Protein AF-A0A359CFC6-F1 (afdb_monomer_lite)

Structure (mmCIF, N/CA/C/O backbone):
data_AF-A0A359CFC6-F1
#
_entry.id   AF-A0A359CFC6-F1
#
loop_
_atom_site.group_PDB
_atom_site.id
_atom_site.type_symbol
_atom_site.label_atom_id
_atom_site.label_alt_id
_atom_site.label_comp_id
_atom_site.label_asym_id
_atom_site.label_entity_id
_atom_site.label_seq_id
_atom_site.pdbx_PDB_ins_code
_atom_site.Cartn_x
_atom_site.Cartn_y
_atom_site.Cartn_z
_atom_site.occupancy
_atom_site.B_iso_or_equiv
_atom_site.auth_seq_id
_atom_site.auth_comp_id
_atom_site.auth_asym_id
_atom_site.auth_atom_id
_atom_site.pdbx_PDB_model_num
ATOM 1 N N . MET A 1 1 ? 17.696 14.155 5.094 1.00 38.44 1 MET A N 1
ATOM 2 C CA . MET A 1 1 ? 17.220 12.824 5.531 1.00 38.44 1 MET A CA 1
ATOM 3 C C . MET A 1 1 ? 16.757 12.054 4.301 1.00 38.44 1 MET A C 1
ATOM 5 O O . MET A 1 1 ? 15.779 12.463 3.687 1.00 38.44 1 MET A O 1
ATOM 9 N N . ALA A 1 2 ? 17.478 11.016 3.872 1.00 39.12 2 ALA A N 1
ATOM 10 C CA . ALA A 1 2 ? 17.031 10.180 2.757 1.00 39.12 2 ALA A CA 1
ATOM 11 C C . ALA A 1 2 ? 15.830 9.342 3.222 1.00 39.12 2 ALA A C 1
ATOM 13 O O . ALA A 1 2 ? 15.972 8.519 4.126 1.00 39.12 2 ALA A O 1
ATOM 14 N N . LYS A 1 3 ? 14.641 9.568 2.648 1.00 55.25 3 LYS A N 1
ATOM 15 C CA . LYS A 1 3 ? 13.479 8.706 2.898 1.00 55.25 3 LYS A CA 1
ATOM 16 C C . LYS A 1 3 ? 13.814 7.314 2.354 1.00 55.25 3 LYS A C 1
ATOM 18 O O . LYS A 1 3 ? 13.978 7.154 1.146 1.00 55.25 3 LYS A O 1
ATOM 23 N N . LYS A 1 4 ? 13.977 6.324 3.237 1.00 61.53 4 LYS A N 1
ATOM 24 C CA . LYS A 1 4 ? 14.148 4.925 2.825 1.00 61.53 4 LYS A CA 1
ATOM 25 C C . LYS A 1 4 ? 12.874 4.481 2.100 1.00 61.53 4 LYS A C 1
ATOM 27 O O . LYS A 1 4 ? 11.773 4.795 2.549 1.00 61.53 4 LYS A O 1
ATOM 32 N N . ARG A 1 5 ? 13.019 3.780 0.972 1.00 74.75 5 ARG A N 1
ATOM 33 C CA . ARG A 1 5 ? 11.877 3.183 0.269 1.00 74.75 5 ARG A CA 1
ATOM 34 C C . ARG A 1 5 ? 11.269 2.102 1.162 1.00 74.75 5 ARG A C 1
ATOM 36 O O . ARG A 1 5 ? 11.999 1.241 1.645 1.00 74.75 5 ARG A O 1
ATOM 43 N N . SER A 1 6 ? 9.959 2.151 1.373 1.00 80.12 6 SER A N 1
ATOM 44 C CA . SER A 1 6 ? 9.217 1.149 2.138 1.00 80.12 6 SER A CA 1
ATOM 45 C C . SER A 1 6 ? 7.885 0.883 1.453 1.00 80.12 6 SER A C 1
ATOM 47 O O . SER A 1 6 ? 7.224 1.810 0.993 1.00 80.12 6 SER A O 1
ATOM 49 N N . LEU A 1 7 ? 7.505 -0.389 1.393 1.00 88.19 7 LEU A N 1
ATOM 50 C CA . LEU A 1 7 ? 6.186 -0.849 0.963 1.00 88.19 7 LEU A CA 1
ATOM 51 C C . LEU A 1 7 ? 5.548 -1.685 2.078 1.00 88.19 7 LEU A C 1
ATOM 53 O O . LEU A 1 7 ? 4.936 -2.713 1.818 1.00 88.19 7 LEU A O 1
ATOM 57 N N . THR A 1 8 ? 5.717 -1.263 3.328 1.00 91.75 8 THR A N 1
ATOM 58 C CA . THR A 1 8 ? 5.076 -1.893 4.485 1.00 91.75 8 THR A CA 1
ATOM 59 C C . THR A 1 8 ? 4.255 -0.847 5.216 1.00 91.75 8 THR A C 1
ATOM 61 O O . THR A 1 8 ? 4.782 0.203 5.583 1.00 91.75 8 THR A O 1
ATOM 64 N N . LEU A 1 9 ? 2.976 -1.140 5.435 1.00 90.06 9 LEU A N 1
ATOM 65 C CA . LEU A 1 9 ? 2.064 -0.289 6.194 1.00 90.06 9 LEU A CA 1
ATOM 66 C C . LEU A 1 9 ? 1.480 -1.090 7.349 1.00 90.06 9 LEU A C 1
ATOM 68 O O . LEU A 1 9 ? 0.932 -2.168 7.142 1.00 90.06 9 LEU A O 1
ATOM 72 N N . LYS A 1 10 ? 1.598 -0.561 8.566 1.00 91.31 10 LYS A N 1
ATOM 73 C CA . LYS A 1 10 ? 0.965 -1.124 9.758 1.00 91.31 10 LYS A CA 1
ATOM 74 C C . LYS A 1 10 ? -0.173 -0.204 10.179 1.00 91.31 10 LYS A C 1
ATOM 76 O O . LYS A 1 10 ? 0.070 0.950 10.511 1.00 91.31 10 LYS A O 1
ATOM 81 N N . VAL A 1 11 ? -1.393 -0.723 10.173 1.00 90.62 11 VAL A N 1
ATOM 82 C CA . VAL A 1 11 ? -2.602 -0.001 10.567 1.00 90.62 11 VAL A CA 1
ATOM 83 C C . VAL A 1 11 ? -3.001 -0.445 11.966 1.00 90.62 11 VAL A C 1
ATOM 85 O O . VAL A 1 11 ? -3.146 -1.637 12.240 1.00 90.62 11 VAL A O 1
ATOM 88 N N . THR A 1 12 ? -3.178 0.520 12.860 1.00 90.38 12 THR A N 1
ATOM 89 C CA . THR A 1 12 ? -3.739 0.338 14.201 1.00 90.38 12 THR A CA 1
ATOM 90 C C . THR A 1 12 ? -5.089 1.031 14.256 1.00 90.38 12 THR A C 1
ATOM 92 O O . THR A 1 12 ? -5.198 2.182 13.841 1.00 90.38 12 THR A O 1
ATOM 95 N N . LYS A 1 13 ? -6.098 0.360 14.807 1.00 87.50 13 LYS A N 1
ATOM 96 C CA . LYS A 1 13 ? -7.433 0.926 14.999 1.00 87.50 13 LYS A CA 1
ATOM 97 C C . LYS A 1 13 ? -7.869 0.695 16.435 1.00 87.50 13 LYS A C 1
ATOM 99 O O . LYS A 1 13 ? -7.719 -0.415 16.945 1.00 87.50 13 LYS A O 1
ATOM 104 N N . THR A 1 14 ? -8.404 1.731 17.068 1.00 88.00 14 THR A N 1
ATOM 105 C CA . THR A 1 14 ? -8.967 1.654 18.416 1.00 88.00 14 THR A CA 1
ATOM 106 C C . THR A 1 14 ? -10.446 2.031 18.404 1.00 88.00 14 THR A C 1
ATOM 108 O O . THR A 1 14 ? -10.882 2.871 17.617 1.00 88.00 14 THR A O 1
ATOM 111 N N . LEU A 1 15 ? -11.230 1.381 19.260 1.00 86.31 15 LEU A N 1
ATOM 112 C CA . LEU A 1 15 ? -12.640 1.651 19.516 1.00 86.31 15 LEU A CA 1
ATOM 113 C C . LEU A 1 15 ? -12.786 1.872 21.019 1.00 86.31 15 LEU A C 1
ATOM 115 O O . LEU A 1 15 ? -12.473 0.987 21.807 1.00 86.31 15 LEU A O 1
ATOM 119 N N . SER A 1 16 ? -13.212 3.069 21.422 1.00 90.06 16 SER A N 1
ATOM 120 C CA . SER A 1 16 ? -13.353 3.438 22.842 1.00 90.06 16 SER A CA 1
ATOM 121 C C . SER A 1 16 ? -12.080 3.248 23.687 1.00 90.06 16 SER A C 1
ATOM 123 O O . SER A 1 16 ? -12.161 3.018 24.887 1.00 90.06 16 SER A O 1
ATOM 125 N N . GLY A 1 17 ? -10.901 3.370 23.069 1.00 87.12 17 GLY A N 1
ATOM 126 C CA . GLY A 1 17 ? -9.602 3.199 23.732 1.00 87.12 17 GLY A CA 1
ATOM 127 C C . GLY A 1 17 ? -9.027 1.783 23.647 1.00 87.12 17 GLY A C 1
ATOM 128 O O . GLY A 1 17 ? -7.814 1.632 23.766 1.00 87.12 17 GLY A O 1
ATOM 129 N N . ASP A 1 18 ? -9.849 0.782 23.333 1.00 89.81 18 ASP A N 1
ATOM 130 C CA . ASP A 1 18 ? -9.405 -0.597 23.144 1.00 89.81 18 ASP A CA 1
ATOM 131 C C . ASP A 1 18 ? -9.032 -0.866 21.687 1.00 89.81 18 ASP A C 1
ATOM 133 O O . ASP A 1 18 ? -9.590 -0.281 20.759 1.00 89.81 18 ASP A O 1
ATOM 137 N N . MET A 1 19 ? -8.076 -1.765 21.458 1.00 91.25 19 MET A N 1
ATOM 138 C CA . MET A 1 19 ? -7.699 -2.167 20.106 1.00 91.25 19 MET A CA 1
ATOM 139 C C . MET A 1 19 ? -8.850 -2.925 19.441 1.00 91.25 19 MET A C 1
ATOM 141 O O . MET A 1 19 ? -9.362 -3.899 19.991 1.00 91.25 19 MET A O 1
ATOM 145 N N . ALA A 1 20 ? -9.245 -2.481 18.249 1.00 90.94 20 ALA A N 1
ATOM 146 C CA . ALA A 1 20 ? -10.283 -3.144 17.477 1.00 90.94 20 ALA A CA 1
ATOM 147 C C . ALA A 1 20 ? -9.850 -4.574 17.116 1.00 90.94 20 ALA A C 1
ATOM 149 O O . ALA A 1 20 ? -8.681 -4.824 16.809 1.00 90.94 20 ALA A O 1
ATOM 150 N N . GLU A 1 21 ? -10.799 -5.507 17.112 1.00 92.69 21 GLU A N 1
ATOM 151 C CA . GLU A 1 21 ? -10.531 -6.896 16.747 1.00 92.69 21 GLU A CA 1
ATOM 152 C C . GLU A 1 21 ? -9.915 -6.996 15.342 1.00 92.69 21 GLU A C 1
ATOM 154 O O . GLU A 1 21 ? -10.342 -6.335 14.392 1.00 92.69 21 GLU A O 1
ATOM 159 N N . GLY A 1 22 ? -8.878 -7.826 15.213 1.00 90.81 22 GLY A N 1
ATOM 160 C CA . GLY A 1 22 ? -8.160 -8.012 13.957 1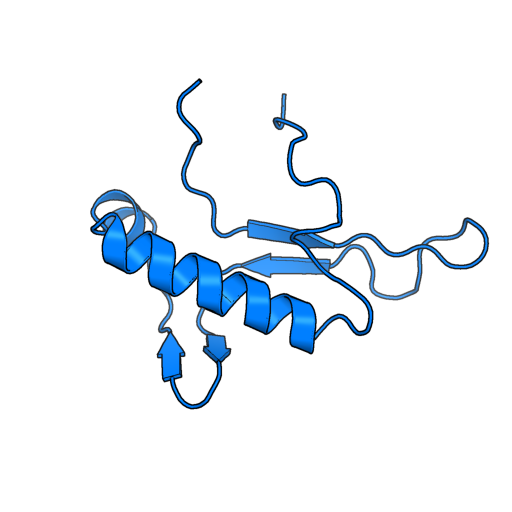.00 90.81 22 GLY A CA 1
ATOM 161 C C . GLY A 1 22 ? -7.157 -6.907 13.621 1.00 90.81 22 GLY A C 1
ATOM 162 O O . GLY A 1 22 ? -6.655 -6.917 12.499 1.00 90.81 22 GLY A O 1
ATOM 163 N N . TYR A 1 23 ? -6.853 -5.994 14.553 1.00 92.44 23 TYR A N 1
ATOM 164 C CA . TYR A 1 23 ? -5.756 -5.023 14.465 1.00 92.44 23 TYR A CA 1
ATOM 165 C C . TYR A 1 23 ? -4.658 -5.333 15.506 1.00 92.44 23 TYR A C 1
ATOM 167 O O . TYR A 1 23 ? -4.949 -5.959 16.523 1.00 92.44 23 TYR A O 1
ATOM 175 N N . PRO A 1 24 ? -3.394 -4.920 15.274 1.00 93.50 24 PRO A N 1
ATOM 176 C CA . PRO A 1 24 ? -2.913 -4.215 14.091 1.00 93.50 24 PRO A CA 1
ATOM 177 C C . PRO A 1 24 ? -2.898 -5.100 12.844 1.00 93.50 24 PRO A C 1
ATOM 179 O O . PRO A 1 24 ? -2.596 -6.290 12.914 1.00 93.50 24 PRO A O 1
ATOM 182 N N . ARG A 1 25 ? -3.153 -4.492 11.687 1.00 94.50 25 ARG A N 1
ATOM 183 C CA . ARG A 1 25 ? -3.009 -5.142 10.381 1.00 94.50 25 ARG A CA 1
ATOM 184 C C . ARG A 1 25 ? -1.740 -4.665 9.714 1.00 94.50 25 ARG A C 1
ATOM 186 O O . ARG A 1 25 ? -1.431 -3.478 9.758 1.00 94.50 25 ARG A O 1
ATOM 193 N N . THR A 1 26 ? -1.002 -5.588 9.108 1.00 94.69 26 THR A N 1
ATOM 194 C CA . THR A 1 26 ? 0.195 -5.247 8.335 1.00 94.69 26 THR A CA 1
ATOM 195 C C . THR A 1 26 ? -0.039 -5.590 6.877 1.00 94.69 26 THR A C 1
ATOM 197 O O . THR A 1 26 ? -0.398 -6.716 6.545 1.00 94.69 26 THR A O 1
ATOM 200 N N . TYR A 1 27 ? 0.181 -4.605 6.021 1.00 94.81 27 TYR A N 1
ATOM 201 C CA . TYR A 1 27 ? 0.063 -4.695 4.580 1.00 94.81 27 TYR A CA 1
ATOM 202 C C . TYR A 1 27 ? 1.455 -4.642 3.960 1.00 94.81 27 TYR A C 1
ATOM 204 O O . TYR A 1 27 ? 2.295 -3.834 4.366 1.00 94.81 27 TYR A O 1
ATOM 212 N N . TYR A 1 28 ? 1.677 -5.477 2.946 1.00 94.81 28 TYR A N 1
ATOM 213 C CA . TYR A 1 28 ? 2.962 -5.612 2.267 1.00 94.81 28 TYR A CA 1
ATOM 214 C C . TYR A 1 28 ? 2.802 -5.325 0.776 1.00 94.81 28 TYR A C 1
ATOM 216 O O . TYR A 1 28 ? 2.408 -6.191 0.004 1.00 94.81 28 TYR A O 1
ATOM 224 N N . GLY A 1 29 ? 3.172 -4.128 0.342 1.00 94.31 29 GLY A N 1
ATOM 225 C CA . GLY A 1 29 ? 3.140 -3.727 -1.060 1.00 94.31 29 GLY A CA 1
ATOM 226 C C . GLY A 1 29 ? 4.195 -4.422 -1.920 1.00 94.31 29 GLY A C 1
ATOM 227 O O . GLY A 1 29 ? 4.157 -4.273 -3.135 1.00 94.31 29 GLY A O 1
ATOM 228 N N . MET A 1 30 ? 5.129 -5.188 -1.341 1.00 95.44 30 MET A N 1
ATOM 229 C CA . MET A 1 30 ? 5.986 -6.115 -2.099 1.00 95.44 30 MET A CA 1
ATOM 230 C C . MET A 1 30 ? 5.273 -7.419 -2.472 1.00 95.44 30 MET A C 1
ATOM 232 O O . MET A 1 30 ? 5.685 -8.067 -3.429 1.00 95.44 30 MET A O 1
ATOM 236 N N . GLN A 1 31 ? 4.210 -7.803 -1.759 1.00 97.19 31 GLN A N 1
ATOM 237 C CA . GLN A 1 31 ? 3.377 -8.934 -2.162 1.00 97.19 31 GLN A CA 1
ATOM 238 C C . GLN A 1 31 ? 2.466 -8.545 -3.329 1.00 97.19 31 GLN A C 1
ATOM 240 O O . GLN A 1 31 ? 2.424 -7.383 -3.744 1.00 97.19 31 GLN A O 1
ATOM 245 N N . ALA A 1 32 ? 1.781 -9.540 -3.891 1.00 97.19 32 ALA A N 1
ATOM 246 C CA . ALA A 1 32 ? 0.830 -9.304 -4.959 1.00 97.19 32 ALA A CA 1
ATOM 247 C C . ALA A 1 32 ? -0.398 -8.546 -4.433 1.00 97.19 32 ALA A C 1
ATOM 249 O O . ALA A 1 32 ? -0.917 -8.869 -3.365 1.00 97.19 32 ALA A O 1
ATOM 250 N N . PHE A 1 33 ? -0.865 -7.555 -5.188 1.00 97.25 33 PHE A N 1
ATOM 251 C CA . PHE A 1 33 ? -2.125 -6.85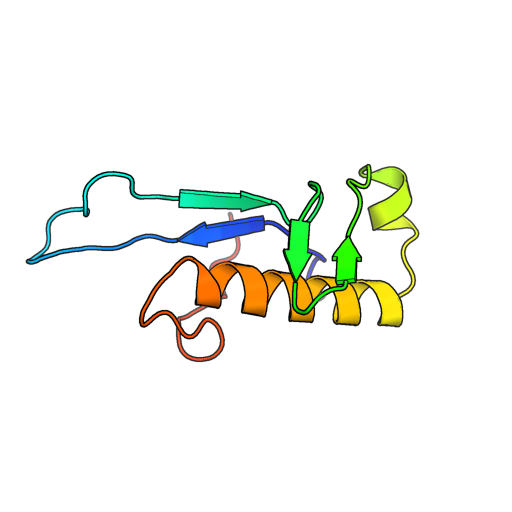8 -4.930 1.00 97.25 33 PHE A CA 1
ATOM 252 C C . PHE A 1 33 ? -2.716 -6.338 -6.240 1.00 97.25 33 PHE A C 1
ATOM 254 O O . PHE A 1 33 ? -1.999 -6.156 -7.223 1.00 97.25 33 PHE A O 1
ATOM 261 N N . SER A 1 34 ? -4.017 -6.066 -6.239 1.00 96.88 34 SER A N 1
ATOM 262 C CA . SER A 1 34 ? -4.723 -5.525 -7.399 1.00 96.88 34 SER A CA 1
ATOM 263 C C . SER A 1 34 ? -5.418 -4.232 -7.005 1.00 96.88 34 SER A C 1
ATOM 265 O O . SER A 1 34 ? -6.083 -4.162 -5.970 1.00 96.88 34 SER A O 1
ATOM 267 N N . TYR A 1 35 ? -5.265 -3.198 -7.825 1.00 95.75 35 TYR A N 1
ATOM 268 C CA . TYR A 1 35 ? -5.903 -1.905 -7.607 1.00 95.75 35 TYR A CA 1
ATOM 269 C C . TYR A 1 35 ? -6.386 -1.326 -8.934 1.00 95.75 35 TYR A C 1
ATOM 271 O O . TYR A 1 35 ? -5.627 -1.254 -9.898 1.00 95.75 35 TYR A O 1
ATOM 279 N N . ASN A 1 36 ? -7.656 -0.911 -8.981 1.00 94.62 36 ASN A N 1
ATOM 280 C CA . ASN A 1 36 ? -8.283 -0.278 -10.146 1.00 94.62 36 ASN A CA 1
ATOM 281 C C . ASN A 1 36 ? -8.052 -1.035 -11.477 1.00 94.62 36 ASN A C 1
ATOM 283 O O . ASN A 1 36 ? -7.668 -0.448 -12.487 1.00 94.62 36 ASN A O 1
ATOM 287 N N . GLY A 1 37 ? -8.211 -2.364 -11.459 1.00 94.06 37 GLY A N 1
ATOM 288 C CA . GLY A 1 37 ? -8.002 -3.222 -12.635 1.00 94.06 37 GLY A CA 1
ATOM 289 C C . GLY A 1 37 ? -6.540 -3.422 -13.053 1.00 94.06 37 GLY A C 1
ATOM 290 O O . GLY A 1 37 ? -6.290 -4.040 -14.082 1.00 94.06 37 GLY A O 1
ATOM 291 N N . THR A 1 38 ? -5.577 -2.913 -12.279 1.00 95.62 38 THR A N 1
ATOM 292 C CA . THR A 1 38 ? -4.141 -3.149 -12.477 1.00 95.62 38 THR A CA 1
ATOM 293 C C . THR A 1 38 ? -3.633 -4.150 -11.449 1.00 95.62 38 THR A C 1
ATOM 295 O O . THR A 1 38 ? -3.785 -3.939 -10.243 1.00 95.62 38 THR A O 1
ATOM 298 N N . ASP A 1 39 ? -2.988 -5.210 -11.928 1.00 96.69 39 ASP A N 1
ATOM 299 C CA . ASP A 1 39 ? -2.338 -6.207 -11.083 1.00 96.69 39 ASP A CA 1
ATOM 300 C C . ASP A 1 39 ? -0.876 -5.832 -10.836 1.00 96.69 39 ASP A C 1
ATOM 302 O O . ASP A 1 39 ? -0.096 -5.596 -11.762 1.00 96.69 39 ASP A O 1
ATOM 306 N N . TYR A 1 40 ? -0.490 -5.808 -9.565 1.00 96.56 40 TYR A N 1
ATOM 307 C CA . TYR A 1 40 ? 0.878 -5.598 -9.119 1.00 96.56 40 TYR A CA 1
ATOM 308 C C . TYR A 1 40 ? 1.421 -6.937 -8.623 1.00 96.56 40 TYR A C 1
ATOM 310 O O . TYR A 1 40 ? 1.093 -7.339 -7.507 1.00 96.56 40 TYR A O 1
ATOM 318 N N . PRO A 1 41 ? 2.254 -7.650 -9.405 1.00 97.00 41 PRO A N 1
ATOM 319 C CA . PRO A 1 41 ? 2.784 -8.942 -8.987 1.00 97.00 41 PRO A CA 1
ATOM 320 C C . PRO A 1 41 ? 3.716 -8.791 -7.782 1.00 97.00 41 PRO A C 1
ATOM 322 O O . PRO A 1 41 ? 4.247 -7.703 -7.513 1.00 97.00 41 PRO A O 1
ATOM 325 N N . ALA A 1 42 ? 3.925 -9.893 -7.063 1.00 97.19 42 ALA A N 1
ATOM 326 C CA . ALA A 1 42 ? 4.910 -9.942 -5.994 1.00 97.1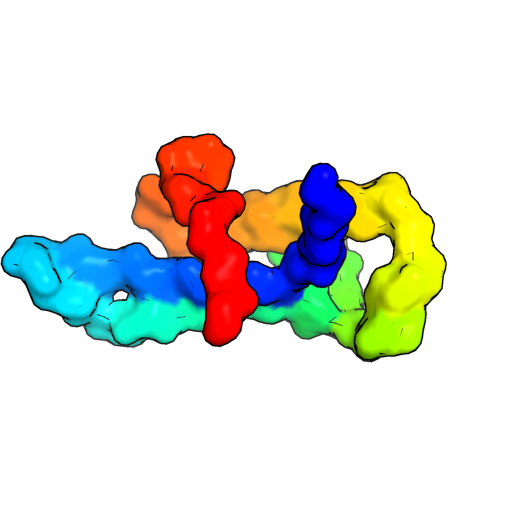9 42 ALA A CA 1
ATOM 327 C C . ALA A 1 42 ? 6.316 -9.644 -6.545 1.00 97.19 42 ALA A C 1
ATOM 329 O O . ALA A 1 42 ? 6.660 -10.066 -7.649 1.00 97.19 42 ALA A O 1
ATOM 330 N N . ILE A 1 43 ? 7.110 -8.907 -5.775 1.00 96.38 43 ILE A N 1
ATOM 331 C CA . ILE A 1 43 ? 8.497 -8.555 -6.094 1.00 96.38 43 ILE A CA 1
ATOM 332 C C . ILE A 1 43 ? 9.406 -8.958 -4.938 1.00 96.38 43 ILE A C 1
ATOM 334 O O . ILE A 1 43 ? 9.015 -8.889 -3.771 1.00 96.38 43 ILE A O 1
ATOM 338 N N . ASP A 1 44 ? 10.634 -9.346 -5.258 1.00 93.94 44 ASP A N 1
ATOM 339 C CA . ASP A 1 44 ? 11.670 -9.606 -4.266 1.00 93.94 44 ASP A CA 1
ATOM 340 C C . ASP A 1 44 ? 12.445 -8.329 -3.892 1.00 93.94 44 ASP A C 1
ATOM 342 O O . ASP A 1 44 ? 12.233 -7.234 -4.429 1.00 93.94 44 ASP A O 1
ATOM 346 N N . ALA A 1 45 ? 13.334 -8.464 -2.907 1.00 90.38 45 ALA A N 1
ATOM 347 C CA . ALA A 1 45 ? 14.147 -7.359 -2.412 1.00 90.38 45 ALA A CA 1
ATOM 348 C C . ALA A 1 45 ? 15.121 -6.824 -3.474 1.00 90.38 45 ALA A C 1
ATOM 350 O O . ALA A 1 45 ? 15.379 -5.619 -3.508 1.00 90.38 45 ALA A O 1
ATOM 351 N N . GLU A 1 46 ? 15.630 -7.691 -4.351 1.00 91.38 46 GLU A N 1
ATOM 352 C CA . GLU A 1 46 ? 16.565 -7.311 -5.410 1.00 91.38 46 GLU A CA 1
ATOM 353 C C . GLU A 1 46 ? 15.865 -6.418 -6.441 1.00 91.38 46 GLU A C 1
ATOM 355 O O . GLU A 1 46 ? 16.277 -5.275 -6.662 1.00 91.38 46 GLU A O 1
ATOM 360 N N . THR A 1 47 ? 14.720 -6.866 -6.960 1.00 92.75 47 THR A N 1
ATOM 361 C CA . THR A 1 47 ? 13.853 -6.108 -7.870 1.00 92.75 47 THR A CA 1
ATOM 362 C C . THR A 1 47 ? 13.436 -4.777 -7.257 1.00 92.75 47 THR A C 1
ATOM 364 O O . THR A 1 47 ? 13.479 -3.741 -7.920 1.00 92.75 47 THR A O 1
ATOM 367 N N . PHE A 1 48 ? 13.064 -4.769 -5.974 1.00 91.44 48 PHE A N 1
ATOM 368 C CA . PHE A 1 48 ? 12.698 -3.540 -5.272 1.00 91.44 48 PHE A CA 1
ATOM 369 C C . PHE A 1 48 ? 13.873 -2.556 -5.151 1.00 91.44 48 PHE A C 1
ATOM 371 O O . PHE A 1 48 ? 13.695 -1.346 -5.335 1.00 91.44 48 PHE A O 1
ATOM 378 N N . SER A 1 49 ? 15.080 -3.065 -4.884 1.00 88.25 49 SER A N 1
ATOM 379 C CA . SER A 1 49 ? 16.291 -2.248 -4.763 1.00 88.25 49 SER A CA 1
ATOM 380 C C . SER A 1 49 ? 16.693 -1.599 -6.092 1.00 88.25 49 SER A C 1
ATOM 382 O O . SER A 1 49 ? 17.095 -0.435 -6.108 1.00 88.25 49 SER A O 1
ATOM 384 N N . MET A 1 50 ? 16.487 -2.305 -7.208 1.00 91.44 50 MET A N 1
ATOM 385 C CA . MET A 1 50 ? 16.796 -1.835 -8.563 1.00 91.44 50 MET A CA 1
ATOM 386 C C . MET A 1 50 ? 15.636 -1.077 -9.227 1.00 91.44 50 MET A C 1
ATOM 388 O O . MET A 1 50 ? 15.793 -0.529 -10.317 1.00 91.44 50 MET A O 1
ATOM 392 N N . MET A 1 51 ? 14.466 -1.014 -8.583 1.00 91.94 51 MET A N 1
ATOM 393 C CA . MET A 1 51 ? 13.268 -0.401 -9.152 1.00 91.94 51 MET A CA 1
ATOM 394 C C . MET A 1 51 ? 13.494 1.080 -9.489 1.00 91.94 51 MET A C 1
ATOM 396 O O . MET A 1 51 ? 13.975 1.868 -8.664 1.00 91.94 51 MET A O 1
ATOM 400 N N . ALA A 1 52 ? 13.085 1.490 -10.691 1.00 94.19 52 ALA A N 1
ATOM 401 C CA . ALA A 1 52 ? 13.082 2.897 -11.071 1.00 94.19 52 ALA A CA 1
ATOM 402 C C . ALA A 1 52 ? 12.199 3.720 -10.115 1.00 94.19 52 ALA A C 1
ATOM 404 O O . ALA A 1 52 ? 11.154 3.256 -9.658 1.00 94.19 52 ALA A O 1
ATOM 405 N N . VAL A 1 53 ? 12.596 4.964 -9.827 1.00 91.06 53 VAL A N 1
ATOM 406 C CA . VAL A 1 53 ? 11.863 5.839 -8.889 1.00 91.06 53 VAL A CA 1
ATOM 407 C C . VAL A 1 53 ? 10.405 6.035 -9.317 1.00 91.06 53 VAL A C 1
ATOM 409 O O . VAL A 1 53 ? 9.518 5.990 -8.469 1.00 91.06 53 VAL A O 1
ATOM 412 N N . SER A 1 54 ? 10.147 6.201 -10.615 1.00 93.38 54 SER A N 1
ATOM 413 C CA . SER A 1 54 ? 8.795 6.364 -11.164 1.00 93.38 54 SER A CA 1
ATOM 414 C C . SER A 1 54 ? 7.916 5.128 -10.942 1.00 93.38 54 SER A C 1
ATOM 416 O O . SER A 1 54 ? 6.769 5.258 -10.518 1.00 93.38 54 SER A O 1
ATOM 418 N N . LEU A 1 55 ? 8.462 3.926 -11.153 1.00 93.19 55 LEU A N 1
ATOM 419 C CA . LEU A 1 55 ? 7.759 2.664 -10.894 1.00 93.19 55 LEU A CA 1
ATOM 420 C C . LEU A 1 55 ? 7.480 2.477 -9.403 1.00 93.19 55 LEU A C 1
ATOM 422 O O . LEU A 1 55 ? 6.376 2.088 -9.026 1.00 93.19 55 LEU A O 1
ATOM 426 N N . TYR A 1 56 ? 8.450 2.820 -8.554 1.00 92.75 56 TYR A N 1
ATOM 427 C CA . TYR A 1 56 ? 8.270 2.807 -7.106 1.00 92.75 56 TYR A CA 1
ATOM 428 C C . TYR A 1 56 ? 7.140 3.743 -6.670 1.00 92.75 56 TYR A C 1
ATOM 430 O O . TYR A 1 56 ? 6.277 3.332 -5.902 1.00 92.75 56 TYR A O 1
ATOM 438 N N . GLN A 1 57 ? 7.114 4.981 -7.171 1.00 92.69 57 GLN A N 1
ATOM 439 C CA . GLN A 1 57 ? 6.072 5.956 -6.835 1.00 92.69 57 GLN A CA 1
ATOM 440 C C . GLN A 1 57 ? 4.689 5.501 -7.308 1.00 92.69 57 GLN A C 1
ATOM 442 O O . GLN A 1 57 ? 3.728 5.605 -6.549 1.00 92.69 57 GLN A O 1
ATOM 447 N N . SER A 1 58 ? 4.593 4.941 -8.518 1.00 94.25 58 SER A N 1
ATOM 448 C CA . SER A 1 58 ? 3.344 4.374 -9.035 1.00 94.25 58 SER A CA 1
ATOM 449 C C . SER A 1 58 ? 2.849 3.212 -8.167 1.00 94.25 58 SER A C 1
ATOM 451 O O . SER A 1 58 ? 1.701 3.224 -7.723 1.00 94.25 58 SER A O 1
ATOM 453 N N . ARG A 1 59 ? 3.727 2.253 -7.840 1.00 95.56 59 ARG A N 1
ATOM 454 C CA . ARG A 1 59 ? 3.393 1.120 -6.965 1.00 95.56 59 ARG A CA 1
ATOM 455 C C . ARG A 1 59 ? 3.020 1.572 -5.555 1.00 95.56 59 ARG A C 1
ATOM 457 O O . ARG A 1 59 ? 2.053 1.061 -5.009 1.00 95.56 59 ARG A O 1
ATOM 464 N N . LEU A 1 60 ? 3.751 2.527 -4.977 1.00 93.69 60 LEU A N 1
ATOM 465 C CA . LEU A 1 60 ? 3.463 3.084 -3.653 1.00 93.69 60 LEU A CA 1
ATOM 466 C C . LEU A 1 60 ? 2.093 3.765 -3.625 1.00 93.69 60 LEU A C 1
ATOM 468 O O . LEU A 1 60 ? 1.318 3.516 -2.709 1.00 93.69 60 LEU A O 1
ATOM 472 N N . SER A 1 61 ? 1.783 4.592 -4.625 1.00 93.81 61 SER A N 1
ATOM 473 C CA . SER A 1 61 ? 0.491 5.277 -4.704 1.00 93.81 61 SER A CA 1
ATOM 474 C C . SER A 1 61 ? -0.667 4.290 -4.834 1.00 93.81 61 SER A C 1
ATOM 476 O O . SER A 1 61 ? -1.671 4.441 -4.144 1.00 93.81 61 SER A O 1
ATOM 478 N N . ALA A 1 62 ? -0.524 3.266 -5.679 1.00 96.31 62 ALA A N 1
ATOM 479 C CA . ALA A 1 62 ? -1.537 2.224 -5.820 1.00 96.31 62 ALA A CA 1
ATOM 480 C C . ALA A 1 62 ? -1.668 1.373 -4.551 1.00 96.31 62 ALA A C 1
ATOM 482 O O . ALA A 1 62 ? -2.773 1.013 -4.163 1.00 96.31 62 ALA A O 1
ATOM 483 N N . PHE A 1 63 ? -0.552 1.083 -3.881 1.00 95.62 63 PHE A N 1
ATOM 484 C CA . PHE A 1 63 ? -0.541 0.342 -2.626 1.00 95.62 63 PHE A CA 1
ATOM 485 C C . PHE A 1 63 ? -1.236 1.114 -1.497 1.00 95.62 63 PHE A C 1
ATOM 487 O O . PHE A 1 63 ? -2.038 0.531 -0.775 1.00 95.62 63 PHE A O 1
ATOM 494 N N . ILE A 1 64 ? -0.979 2.420 -1.372 1.00 93.62 64 ILE A N 1
ATOM 495 C CA . ILE A 1 64 ? -1.671 3.295 -0.413 1.00 93.62 64 ILE A CA 1
ATOM 496 C C . ILE A 1 64 ? -3.179 3.253 -0.660 1.00 93.62 64 ILE A C 1
ATOM 498 O O . ILE A 1 64 ? -3.931 2.907 0.246 1.00 93.62 64 ILE A O 1
ATOM 502 N N . ALA A 1 65 ? -3.607 3.508 -1.897 1.00 94.50 65 ALA A N 1
ATOM 503 C CA . ALA A 1 65 ? -5.025 3.533 -2.231 1.00 94.50 65 ALA A CA 1
ATOM 504 C C . ALA A 1 65 ? -5.695 2.155 -2.069 1.00 94.50 65 ALA A C 1
ATOM 506 O O . ALA A 1 65 ? -6.848 2.061 -1.655 1.00 94.50 65 ALA A O 1
ATOM 507 N N . TYR A 1 66 ? -4.967 1.068 -2.343 1.00 95.44 66 TYR A N 1
ATOM 508 C CA . TYR A 1 66 ? -5.414 -0.290 -2.039 1.00 95.44 66 TYR A CA 1
ATOM 509 C C . TYR A 1 66 ? -5.676 -0.477 -0.539 1.00 95.44 66 TYR A C 1
ATOM 511 O O . TYR A 1 66 ? -6.728 -0.997 -0.177 1.00 95.44 66 TYR A O 1
ATOM 519 N N . VAL A 1 67 ? -4.763 -0.038 0.334 1.00 94.81 67 VAL A N 1
ATOM 520 C CA . VAL A 1 67 ? -4.942 -0.149 1.792 1.00 94.81 67 VAL A CA 1
ATOM 521 C C . VAL A 1 67 ? -6.109 0.713 2.274 1.00 94.81 67 VAL A C 1
ATOM 523 O O . VAL A 1 67 ? -6.928 0.223 3.044 1.00 94.81 67 VAL A O 1
ATOM 526 N N . GLU A 1 68 ? -6.246 1.946 1.786 1.00 93.56 68 GLU A N 1
ATOM 527 C CA . GLU A 1 68 ? -7.373 2.833 2.127 1.00 93.56 68 GLU A CA 1
ATOM 528 C C . GLU A 1 68 ? -8.734 2.236 1.735 1.00 93.56 68 GLU A C 1
ATOM 530 O O . GLU A 1 68 ? -9.705 2.372 2.475 1.00 93.56 68 GLU A O 1
ATOM 535 N N . LEU A 1 69 ? -8.814 1.499 0.620 1.00 93.88 69 LEU A N 1
ATOM 536 C CA . LEU A 1 69 ? -10.035 0.773 0.245 1.00 93.88 69 LEU A CA 1
ATOM 537 C C . LEU A 1 69 ? -10.366 -0.391 1.190 1.00 93.88 69 LEU A C 1
ATOM 539 O O . LEU A 1 69 ? -11.540 -0.704 1.380 1.00 93.88 69 LEU A O 1
ATOM 543 N N . GLN A 1 70 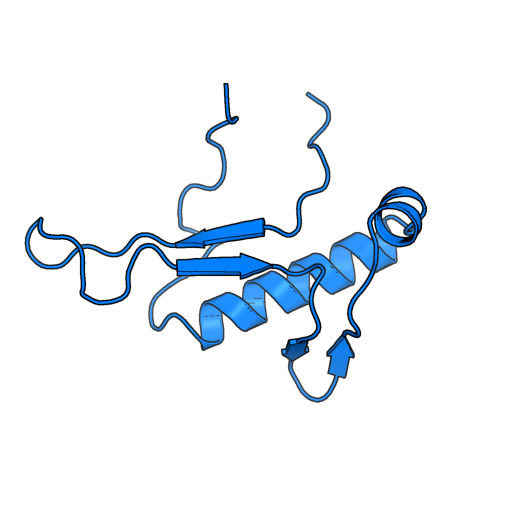? -9.355 -1.048 1.764 1.00 93.50 70 GLN A N 1
ATOM 544 C CA . GLN A 1 70 ? -9.555 -2.119 2.750 1.00 93.50 70 GLN A CA 1
ATOM 545 C C . GLN A 1 70 ? -9.909 -1.566 4.139 1.00 93.50 70 GLN A C 1
ATOM 547 O O . GLN A 1 70 ? -10.523 -2.258 4.951 1.00 93.50 70 GLN A O 1
ATOM 552 N N . GLU A 1 71 ? -9.517 -0.325 4.415 1.00 91.94 71 GLU A N 1
ATOM 553 C CA . GLU A 1 71 ? -9.582 0.314 5.723 1.00 91.94 71 GLU A CA 1
ATOM 554 C C . GLU A 1 71 ? -10.542 1.506 5.691 1.00 91.94 71 GLU A C 1
ATOM 556 O O . GLU A 1 71 ? -10.138 2.660 5.591 1.00 91.94 71 GLU A O 1
ATOM 561 N N . PHE A 1 72 ? -11.846 1.234 5.783 1.00 86.62 72 PHE A N 1
ATOM 562 C CA . PHE A 1 72 ? -12.861 2.284 5.674 1.00 86.62 72 PHE A CA 1
ATOM 563 C C . PHE A 1 72 ? -12.630 3.434 6.669 1.00 86.62 72 PHE A C 1
ATOM 565 O O . PHE A 1 72 ? -12.547 3.220 7.884 1.00 86.62 72 PHE A O 1
ATOM 572 N N . GLY A 1 73 ? -12.578 4.657 6.138 1.00 84.31 73 GLY A N 1
ATOM 573 C CA . GLY A 1 73 ? -12.321 5.880 6.900 1.00 84.31 73 GLY A CA 1
ATOM 574 C C . GLY A 1 73 ? -10.839 6.175 7.155 1.00 84.31 73 GLY A C 1
ATOM 575 O O . GLY A 1 73 ? -10.537 7.185 7.785 1.00 84.31 73 GLY A O 1
ATOM 576 N N . LEU A 1 74 ? -9.916 5.333 6.677 1.00 87.12 74 LEU A N 1
ATOM 577 C CA . LEU A 1 74 ? -8.486 5.626 6.680 1.00 87.12 74 LEU A CA 1
ATOM 578 C C . LEU A 1 74 ? -8.135 6.527 5.490 1.00 87.12 74 LEU A C 1
ATOM 580 O O . LEU A 1 74 ? -8.399 6.175 4.345 1.00 87.12 74 LEU A O 1
ATOM 584 N N . ASN A 1 75 ? -7.477 7.651 5.770 1.00 87.12 75 ASN A N 1
ATOM 585 C CA . ASN A 1 75 ? -6.781 8.457 4.772 1.00 87.12 75 ASN A CA 1
ATOM 586 C C . ASN A 1 75 ? -5.316 8.581 5.195 1.00 87.12 75 ASN A C 1
ATOM 588 O O . ASN A 1 75 ? -4.975 9.366 6.076 1.00 87.12 75 ASN A O 1
ATOM 592 N N . ILE A 1 76 ? -4.438 7.799 4.577 1.00 84.75 76 ILE A N 1
ATOM 593 C CA . ILE A 1 76 ? -3.020 7.682 4.941 1.00 84.75 76 ILE A CA 1
ATOM 594 C C . ILE A 1 76 ? -2.278 9.006 4.742 1.00 84.75 76 ILE A C 1
ATOM 596 O O . ILE A 1 76 ? -1.285 9.249 5.420 1.00 84.75 76 ILE A O 1
ATOM 600 N N . SER A 1 77 ? -2.757 9.891 3.863 1.00 80.69 77 SER A N 1
ATOM 601 C CA . SER A 1 77 ? -2.180 11.236 3.728 1.00 80.69 77 SER A CA 1
ATOM 602 C C . SER A 1 77 ? -2.503 12.158 4.912 1.00 80.69 77 SER A C 1
ATOM 604 O O . SER A 1 77 ? -1.758 13.104 5.170 1.00 80.69 77 SER A O 1
ATOM 606 N N . GLU A 1 78 ? -3.573 11.861 5.654 1.00 76.44 78 GLU A N 1
ATOM 607 C CA . GLU A 1 78 ? -4.018 12.603 6.837 1.00 76.44 78 GLU A CA 1
ATOM 608 C C . GLU A 1 78 ? -3.544 11.957 8.147 1.00 76.44 78 GLU A C 1
ATOM 610 O O . GLU A 1 78 ? -3.382 12.653 9.152 1.00 76.44 78 GLU A O 1
ATOM 615 N N . VAL A 1 79 ? -3.283 10.642 8.154 1.00 67.12 79 VAL A N 1
ATOM 616 C CA . VAL A 1 79 ? -2.786 9.929 9.339 1.00 67.12 79 VAL A CA 1
ATOM 617 C C . VAL A 1 79 ? -1.255 9.915 9.367 1.00 67.12 79 VAL A C 1
ATOM 619 O O . VAL A 1 79 ? -0.588 9.635 8.379 1.00 67.12 79 VAL A O 1
ATOM 622 N N . GLN A 1 80 ? -0.678 10.229 10.524 1.00 54.81 80 GLN A N 1
ATOM 623 C CA . GLN A 1 80 ? 0.755 10.444 10.737 1.00 54.81 80 GLN A CA 1
ATOM 624 C C . GLN A 1 80 ? 1.632 9.257 10.268 1.00 54.81 80 GLN A C 1
ATOM 626 O O . GLN A 1 80 ? 1.721 8.232 10.939 1.00 54.81 80 GLN A O 1
ATOM 631 N N . THR A 1 81 ? 2.352 9.404 9.150 1.00 54.69 81 THR A N 1
ATOM 632 C CA . THR A 1 81 ? 3.332 8.412 8.664 1.00 54.69 81 THR A CA 1
ATOM 633 C C . THR A 1 81 ? 4.770 8.911 8.820 1.00 54.69 81 THR A C 1
ATOM 635 O O . THR A 1 81 ? 5.424 9.173 7.819 1.00 54.69 81 THR A O 1
ATOM 638 N N . ASN A 1 82 ? 5.278 9.101 10.040 1.00 48.91 82 ASN A N 1
ATOM 639 C CA . ASN A 1 82 ? 6.715 9.324 10.282 1.00 48.91 82 ASN A CA 1
ATOM 640 C C . ASN A 1 82 ? 7.077 9.007 11.745 1.00 48.91 82 ASN A C 1
ATOM 642 O O . ASN A 1 82 ? 7.436 9.909 12.492 1.00 48.91 82 ASN A O 1
ATOM 646 N N . GLU A 1 83 ? 7.024 7.744 12.157 1.00 43.91 83 GLU A N 1
ATOM 647 C CA . GLU A 1 83 ? 7.885 7.301 13.260 1.00 43.91 83 GLU A CA 1
ATOM 648 C C . GLU A 1 83 ? 9.017 6.478 12.628 1.00 43.91 83 GLU A C 1
ATOM 650 O O . GLU A 1 83 ? 8.745 5.441 12.008 1.00 43.91 83 GLU A O 1
ATOM 655 N N . PRO A 1 84 ? 10.278 6.948 12.661 1.00 39.78 84 PRO A N 1
ATOM 656 C CA . PRO A 1 84 ? 11.399 6.095 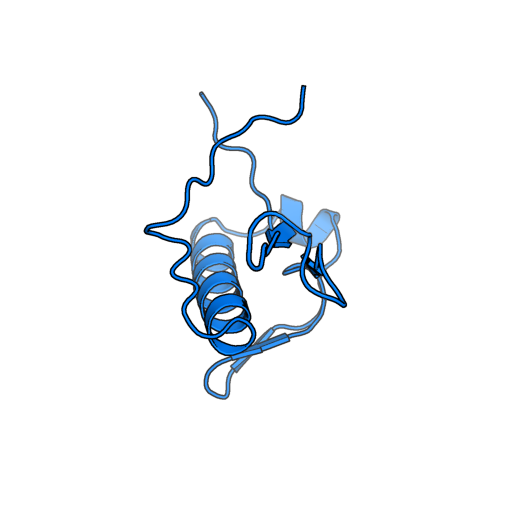12.313 1.00 39.78 84 PRO A CA 1
ATOM 657 C C . PRO A 1 84 ? 11.428 4.931 13.309 1.00 39.78 84 PRO A C 1
ATOM 659 O O . PRO A 1 84 ? 11.453 5.140 14.516 1.00 39.78 84 PRO A O 1
ATOM 662 N N . TYR A 1 85 ? 11.428 3.697 12.807 1.00 38.94 85 TYR A N 1
ATOM 663 C CA . TYR A 1 85 ? 11.791 2.549 13.633 1.00 38.94 85 TYR A CA 1
ATOM 664 C C . TYR A 1 85 ? 13.239 2.755 14.112 1.00 38.94 85 TYR A C 1
ATOM 666 O O . TYR A 1 85 ? 14.153 2.774 13.279 1.00 38.94 85 TYR A O 1
ATOM 674 N N . TYR A 1 86 ? 13.402 2.980 15.419 1.00 34.56 86 TYR A N 1
ATOM 675 C CA . TYR A 1 86 ? 14.683 3.049 16.128 1.00 34.56 86 TYR A CA 1
ATOM 676 C C . TYR A 1 86 ? 15.215 1.650 16.440 1.00 34.56 86 TYR A C 1
ATOM 678 O O . TYR A 1 86 ? 14.391 0.775 16.796 1.00 34.56 86 TYR A O 1
#

pLDDT: mean 85.72, std 16.18, range [34.56, 97.25]

Secondary structure (DSSP, 8-state):
-------EEEE--EETTEEPTT-SEEEETTS-EEETTEEE----HHHHHH--HHHHHHHHHHHHHHHHHHSTT--TTTS-------

Radius of gyration: 14.05 Å; chains: 1; bounding box: 31×23×36 Å

Sequence (86 aa):
MAKKRSLTLKVTKTLSGDMAEGYPRTYYGMQAFSYNGTDYPAIDAETFSMMAVSLYQSRLSAFIAYVELQEFGLNISEVQTNEPYY

Foldseek 3Di:
DDDDQAQKDFDWDDDPNHTDPPPRDIDGLQDWDDAPNDTDHHDDPVCVVPPDPVRSVVSSVRSQVRVCVVPDPDDPVP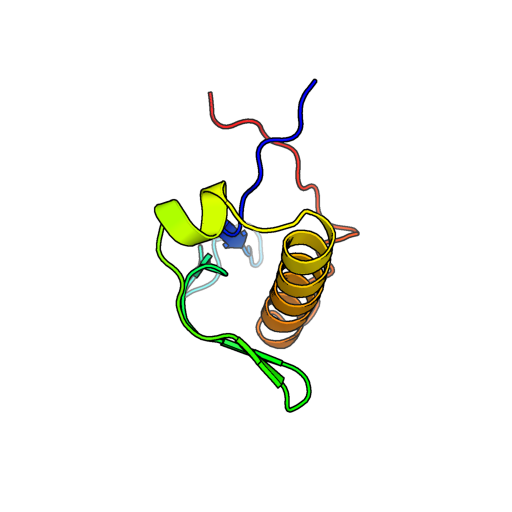DDDDDPDD